Protein AF-A0ABD0L6J5-F1 (afdb_monomer_lite)

Sequence (149 aa):
MTARALWATVRGLDEDVPIVVGAILVYILAFILCLILQRITRLILPRVLYVFVADFFFSLAICAYPYSHGTMRQLFGHAGYFFAAVPLVTLTCLTFEGSPSPLGVFAKYVKGEESLTRLVVRVVIQTVAAFLSFRLVYLIWSMEVWRHS

Foldseek 3Di:
DDPVVVVVVVLCPDDDPPLLNLLVLQLVCLLVVLLVVLVVCVVVDDPVVSQLSLLLSLLLNLLLNVVSLVVLCVVPNPVSSCVSNVVSNVVSVVRTDYDNDLVVLVVCVVVVNDDPVRSVSSVVSSVVSNVCSVVSSVVSVVVVVVSPD

pLDDT: mean 84.92, std 18.21, range [33.81, 98.06]

Secondary structure (DSSP, 8-state):
--HHHHHHHTTT-SS---HHHHHHHHHHHHHHHHHHHHHHHHHHS-HHHHHHHHHHHHHHHHHHHHHHHHHHHHHHHHHHHHHHHHHHHHHHHHH--S-S-HHHHHHHHHTTSS-HHHHHHHHHHHHHHHHHHHHHHHHHHHHHHTT--

InterPro domains:
  IPR023271 Aquaporin-like [SSF81338] (43-145)
  IPR051883 Aquaporin-11/12 water channel [PTHR21191] (24-145)

Organism: NCBI:txid370345

Radius of gyration: 17.68 Å; chains: 1; bounding box: 32×34×54 Å

Structure (mmCIF, N/CA/C/O backbone):
data_AF-A0ABD0L6J5-F1
#
_entry.id   AF-A0ABD0L6J5-F1
#
loop_
_atom_site.group_PDB
_atom_site.id
_atom_site.type_symbol
_atom_site.label_atom_id
_atom_site.label_alt_id
_atom_site.label_comp_id
_atom_site.label_asym_id
_atom_site.label_entity_id
_atom_site.label_seq_id
_atom_site.pdbx_PDB_ins_code
_atom_site.Cartn_x
_atom_site.Cartn_y
_atom_site.Cartn_z
_atom_site.occupancy
_atom_site.B_iso_or_equiv
_atom_site.auth_seq_id
_atom_site.auth_comp_id
_atom_site.auth_asym_id
_atom_site.auth_atom_id
_atom_site.pdbx_PDB_model_num
ATOM 1 N N . MET A 1 1 ? 16.661 21.465 -19.182 1.00 44.22 1 MET A N 1
ATOM 2 C CA . MET A 1 1 ? 15.636 20.614 -19.829 1.00 44.22 1 MET A CA 1
ATOM 3 C C . MET A 1 1 ? 14.321 21.367 -19.845 1.00 44.22 1 MET A C 1
ATOM 5 O O . MET A 1 1 ? 13.885 21.820 -18.797 1.00 44.22 1 MET A O 1
ATOM 9 N N . THR A 1 2 ? 13.731 21.579 -21.018 1.00 40.19 2 THR A N 1
ATOM 10 C CA . THR A 1 2 ? 12.461 22.303 -21.160 1.00 40.19 2 THR A CA 1
ATOM 11 C C . THR A 1 2 ? 11.283 21.362 -20.914 1.00 40.19 2 THR A C 1
ATOM 13 O O . THR A 1 2 ? 11.358 20.175 -21.230 1.00 40.19 2 THR A O 1
ATOM 16 N N . ALA A 1 3 ? 10.168 21.886 -20.395 1.00 43.53 3 ALA A N 1
ATOM 17 C CA . ALA A 1 3 ? 8.932 21.122 -20.192 1.00 43.53 3 ALA A CA 1
ATOM 18 C C . ALA A 1 3 ? 8.471 20.396 -21.471 1.00 43.53 3 ALA A C 1
ATOM 20 O O . ALA A 1 3 ? 7.912 19.310 -21.400 1.00 43.53 3 ALA A O 1
ATOM 21 N N . ARG A 1 4 ? 8.795 20.949 -22.648 1.00 37.44 4 ARG A N 1
ATOM 22 C CA . ARG A 1 4 ? 8.563 20.334 -23.962 1.00 37.44 4 ARG A CA 1
ATOM 23 C C . ARG A 1 4 ? 9.332 19.028 -24.178 1.00 37.44 4 ARG A C 1
ATOM 25 O O . ARG A 1 4 ? 8.767 18.104 -24.746 1.00 37.44 4 ARG A O 1
ATOM 32 N N . ALA A 1 5 ? 10.581 18.945 -23.721 1.00 42.00 5 ALA A N 1
ATOM 33 C CA . ALA A 1 5 ? 11.400 17.740 -23.847 1.00 42.00 5 ALA A CA 1
ATOM 34 C C . ALA A 1 5 ? 10.897 16.638 -22.907 1.00 42.00 5 ALA A C 1
ATOM 36 O O . ALA A 1 5 ? 10.711 15.510 -23.340 1.00 42.00 5 ALA A O 1
ATOM 37 N N . LEU A 1 6 ? 10.553 16.998 -21.663 1.00 47.88 6 LEU A N 1
ATOM 38 C CA . LEU A 1 6 ? 9.909 16.080 -20.718 1.00 47.88 6 LEU A CA 1
ATOM 39 C C . LEU A 1 6 ? 8.571 15.556 -21.277 1.00 47.88 6 LEU A C 1
ATOM 41 O O . LEU A 1 6 ? 8.248 14.383 -21.140 1.00 47.88 6 LEU A O 1
ATOM 45 N N . TRP A 1 7 ? 7.815 16.420 -21.962 1.00 41.62 7 TRP A N 1
ATOM 46 C CA . TRP A 1 7 ? 6.528 16.074 -22.568 1.00 41.62 7 TRP A CA 1
ATOM 47 C C . TRP A 1 7 ? 6.647 15.218 -23.831 1.00 41.62 7 TRP A C 1
ATOM 49 O O . TRP A 1 7 ? 5.763 14.408 -24.087 1.00 41.62 7 TRP A O 1
ATOM 59 N N . ALA A 1 8 ? 7.726 15.365 -24.602 1.00 44.59 8 ALA A N 1
ATOM 60 C CA . ALA A 1 8 ? 8.021 14.513 -25.752 1.00 44.59 8 ALA A CA 1
ATOM 61 C C . ALA A 1 8 ? 8.414 13.093 -25.310 1.00 44.59 8 ALA A C 1
ATOM 63 O O . ALA A 1 8 ? 7.886 12.126 -25.851 1.00 44.59 8 ALA A O 1
ATOM 64 N N . THR A 1 9 ? 9.227 12.962 -24.255 1.00 49.34 9 THR A N 1
ATOM 65 C CA . THR A 1 9 ? 9.579 11.660 -23.660 1.00 49.34 9 THR A CA 1
ATOM 66 C C . THR A 1 9 ? 8.363 10.963 -23.036 1.00 49.34 9 THR A C 1
ATOM 68 O O . THR A 1 9 ? 8.228 9.750 -23.125 1.00 49.34 9 THR A O 1
ATOM 71 N N . VAL A 1 10 ? 7.421 11.726 -22.467 1.00 52.56 10 VAL A N 1
ATOM 72 C CA . VAL A 1 10 ? 6.142 11.216 -21.927 1.00 52.56 10 VAL A CA 1
ATOM 73 C C . VAL A 1 10 ? 5.116 10.875 -23.026 1.00 52.56 10 VAL A C 1
ATOM 75 O O . VAL A 1 10 ? 4.122 10.199 -22.757 1.00 52.56 10 VAL A O 1
ATOM 78 N N . ARG A 1 11 ? 5.314 11.345 -24.266 1.00 41.56 11 ARG A N 1
ATOM 79 C CA . ARG A 1 11 ? 4.405 11.104 -25.401 1.00 41.56 11 ARG A CA 1
ATOM 80 C C . ARG A 1 11 ? 4.794 9.922 -26.289 1.00 41.56 11 ARG A C 1
ATOM 82 O O . ARG A 1 11 ? 4.013 9.631 -27.184 1.00 41.56 11 ARG A O 1
ATOM 89 N N . GLY A 1 12 ? 5.929 9.256 -26.046 1.00 46.12 12 GLY A N 1
ATOM 90 C CA . GLY A 1 12 ? 6.301 8.032 -26.772 1.00 46.12 12 GLY A CA 1
ATOM 91 C C . GLY A 1 12 ? 6.316 8.208 -28.293 1.00 46.12 12 GLY A C 1
ATOM 92 O O . GLY A 1 12 ? 5.823 7.351 -29.014 1.00 46.12 12 GLY A O 1
ATOM 93 N N . LEU A 1 13 ? 6.807 9.356 -28.777 1.00 47.88 13 LEU A N 1
ATOM 94 C CA . LEU A 1 13 ? 6.904 9.640 -30.215 1.00 47.88 13 LEU A CA 1
ATOM 95 C C . LEU A 1 13 ? 8.072 8.920 -30.906 1.00 47.88 13 LEU A C 1
ATOM 97 O O . LEU A 1 13 ? 8.187 9.035 -32.118 1.00 47.88 13 LEU A O 1
ATOM 101 N N . ASP A 1 14 ? 8.863 8.150 -30.159 1.00 39.94 14 ASP A N 1
ATOM 102 C CA . ASP A 1 14 ? 9.796 7.160 -30.688 1.00 39.94 14 ASP A CA 1
ATOM 103 C C . ASP A 1 14 ? 9.581 5.852 -29.910 1.00 39.94 14 ASP A C 1
ATOM 105 O O . ASP A 1 14 ? 9.678 5.861 -28.684 1.00 39.94 14 ASP A O 1
ATOM 109 N N . GLU A 1 15 ? 9.228 4.799 -30.655 1.00 46.19 15 GLU A N 1
ATOM 110 C CA . GLU A 1 15 ? 9.277 3.354 -30.361 1.00 46.19 15 GLU A CA 1
ATOM 111 C C . GLU A 1 15 ? 8.786 2.866 -28.980 1.00 46.19 15 GLU A C 1
ATOM 113 O O . GLU A 1 15 ? 9.351 3.204 -27.947 1.00 46.19 15 GLU A O 1
ATOM 118 N N . ASP A 1 16 ? 7.743 2.017 -28.996 1.00 49.12 16 ASP A N 1
ATOM 119 C CA . ASP A 1 16 ? 7.287 1.111 -27.927 1.00 49.12 16 ASP A CA 1
ATOM 120 C C . ASP A 1 16 ? 7.760 1.470 -26.512 1.00 49.12 16 ASP A C 1
ATOM 122 O O . ASP A 1 16 ? 8.879 1.131 -26.121 1.00 49.12 16 ASP A O 1
ATOM 126 N N . VAL A 1 17 ? 6.893 2.110 -25.711 1.00 54.38 17 VAL A N 1
ATOM 127 C CA . VAL A 1 17 ? 7.178 2.394 -24.292 1.00 54.38 17 VAL A CA 1
ATOM 128 C C . VAL A 1 17 ? 7.786 1.137 -23.661 1.00 54.38 17 VAL A C 1
ATOM 130 O O . VAL A 1 17 ? 7.093 0.116 -23.577 1.00 54.38 17 VAL A O 1
ATOM 133 N N . PRO A 1 18 ? 9.065 1.167 -23.230 1.00 68.12 18 PRO A N 1
ATOM 134 C CA . PRO A 1 18 ? 9.724 -0.042 -22.778 1.00 68.12 18 PRO A CA 1
ATOM 135 C C . PRO A 1 18 ? 8.901 -0.651 -21.649 1.00 68.12 18 PRO A C 1
ATOM 137 O O . PRO A 1 18 ? 8.495 0.060 -20.734 1.00 68.12 18 PRO A O 1
ATOM 140 N N . ILE A 1 19 ? 8.664 -1.962 -21.683 1.00 71.25 19 ILE A N 1
ATOM 141 C CA . ILE A 1 19 ? 7.833 -2.689 -20.702 1.00 71.25 19 ILE A CA 1
ATOM 142 C C . ILE A 1 19 ? 8.211 -2.336 -19.244 1.00 71.25 19 ILE A C 1
ATOM 144 O O . ILE A 1 19 ? 7.374 -2.293 -18.341 1.00 71.25 19 ILE A O 1
ATOM 148 N N . VAL A 1 20 ? 9.488 -2.018 -19.025 1.00 74.19 20 VAL A N 1
ATOM 149 C CA . VAL A 1 20 ? 10.059 -1.520 -17.767 1.00 74.19 20 VAL A CA 1
ATOM 150 C C . VAL A 1 20 ? 9.461 -0.175 -17.338 1.00 74.19 20 VAL A C 1
ATOM 152 O O . VAL A 1 20 ? 9.127 -0.003 -16.169 1.00 74.19 20 VAL A O 1
ATOM 155 N N . VAL A 1 21 ? 9.308 0.770 -18.266 1.00 78.06 21 VAL A N 1
ATOM 156 C CA . VAL A 1 21 ? 8.694 2.084 -18.032 1.00 78.06 21 VAL A CA 1
ATOM 157 C C . VAL A 1 21 ? 7.228 1.921 -17.642 1.00 78.06 21 VAL A C 1
ATOM 159 O O . VAL A 1 21 ? 6.827 2.501 -16.637 1.00 78.06 21 VAL A O 1
ATOM 162 N N . GLY A 1 22 ? 6.464 1.072 -18.337 1.00 77.94 22 GLY A N 1
ATOM 163 C CA . GLY A 1 22 ? 5.074 0.773 -17.959 1.00 77.94 22 GLY A CA 1
ATOM 164 C C . GLY A 1 22 ? 4.971 0.152 -16.560 1.00 77.94 22 GLY A C 1
ATOM 165 O O . GLY A 1 22 ? 4.182 0.582 -15.718 1.00 77.94 22 GLY A O 1
ATOM 166 N N . ALA A 1 23 ? 5.856 -0.796 -16.236 1.00 83.06 23 ALA A N 1
ATOM 167 C CA . ALA A 1 23 ? 5.916 -1.384 -14.898 1.00 83.06 23 ALA A CA 1
ATOM 168 C C . ALA A 1 23 ? 6.232 -0.338 -13.806 1.00 83.06 23 ALA A C 1
ATOM 170 O O . ALA A 1 23 ? 5.606 -0.359 -12.742 1.00 83.06 23 ALA A O 1
ATOM 171 N N . ILE A 1 24 ? 7.153 0.597 -14.079 1.00 85.69 24 ILE A N 1
ATOM 172 C CA . ILE A 1 24 ? 7.484 1.725 -13.192 1.00 85.69 24 ILE A CA 1
ATOM 173 C C . ILE A 1 24 ? 6.297 2.681 -13.036 1.00 85.69 24 ILE A C 1
ATOM 175 O O . ILE A 1 24 ? 6.003 3.107 -11.918 1.00 85.69 24 ILE A O 1
ATOM 179 N N . LEU A 1 25 ? 5.590 2.997 -14.122 1.00 85.62 25 LEU A N 1
ATOM 180 C CA . LEU A 1 25 ? 4.413 3.862 -14.089 1.00 85.62 25 LEU A CA 1
ATOM 181 C C . LEU A 1 25 ? 3.302 3.261 -13.229 1.00 85.62 25 LEU A C 1
ATOM 183 O O . LEU A 1 25 ? 2.743 3.974 -12.399 1.00 85.62 25 LEU A O 1
ATOM 187 N N . VAL A 1 26 ? 3.048 1.954 -13.329 1.00 88.12 26 VAL A N 1
ATOM 188 C CA . VAL A 1 26 ? 2.098 1.262 -12.443 1.00 88.12 26 VAL A CA 1
ATOM 189 C C . VAL A 1 26 ? 2.489 1.410 -10.975 1.00 88.12 26 VAL A C 1
ATOM 191 O O . VAL A 1 26 ? 1.629 1.742 -10.160 1.00 88.12 26 VAL A O 1
ATOM 194 N N . TYR A 1 27 ? 3.767 1.226 -10.621 1.00 91.69 27 TYR A N 1
ATOM 195 C CA . TYR A 1 27 ? 4.219 1.419 -9.239 1.00 91.69 27 TYR A CA 1
ATOM 196 C C . TYR A 1 27 ? 3.961 2.841 -8.744 1.00 91.69 27 TYR A C 1
ATOM 198 O O . TYR A 1 27 ? 3.357 3.029 -7.687 1.00 91.69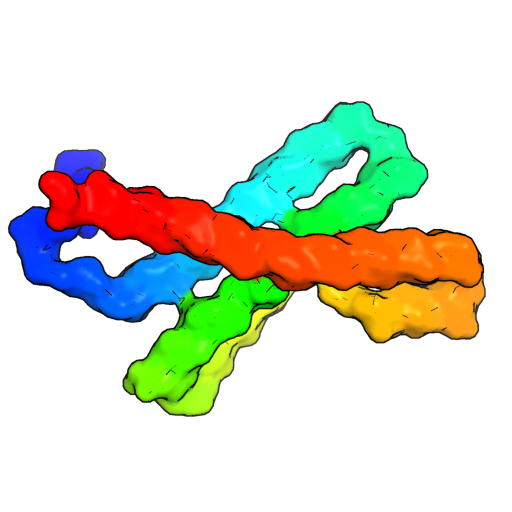 27 TYR A O 1
ATOM 206 N N . ILE A 1 28 ? 4.411 3.837 -9.511 1.00 91.62 28 ILE A N 1
ATOM 207 C CA . ILE A 1 28 ? 4.334 5.249 -9.134 1.00 91.62 28 ILE A CA 1
ATOM 208 C C . ILE A 1 28 ? 2.874 5.693 -9.040 1.00 91.62 28 ILE A C 1
ATOM 210 O O . ILE A 1 28 ? 2.488 6.320 -8.055 1.00 91.62 28 ILE A O 1
ATOM 214 N N . LEU A 1 29 ? 2.045 5.351 -10.027 1.00 92.75 29 LEU A N 1
ATOM 215 C CA . LEU A 1 29 ? 0.641 5.746 -10.054 1.00 92.75 29 LEU A CA 1
ATOM 216 C C . LEU A 1 29 ? -0.155 5.054 -8.950 1.00 92.75 29 LEU A C 1
ATOM 218 O O . LEU A 1 29 ? -0.894 5.734 -8.243 1.00 92.75 29 LEU A O 1
ATOM 222 N N . ALA A 1 30 ? 0.026 3.747 -8.736 1.00 95.25 30 ALA A N 1
ATOM 223 C CA . ALA A 1 30 ? -0.643 3.050 -7.640 1.00 95.25 30 ALA A CA 1
ATOM 224 C C . ALA A 1 30 ? -0.257 3.653 -6.280 1.00 95.25 30 ALA A C 1
ATOM 226 O O . ALA A 1 30 ? -1.139 3.929 -5.463 1.00 95.25 30 ALA A O 1
ATOM 227 N N . PHE A 1 31 ? 1.035 3.926 -6.066 1.00 96.56 31 PHE A N 1
ATOM 228 C CA . PHE A 1 31 ? 1.534 4.563 -4.849 1.00 96.56 31 PHE A CA 1
ATOM 229 C C . PHE A 1 31 ? 0.927 5.958 -4.648 1.00 96.56 31 PHE A C 1
ATOM 231 O O . PHE A 1 31 ? 0.320 6.222 -3.611 1.00 96.56 31 PHE A O 1
ATOM 238 N N . ILE A 1 32 ? 1.050 6.848 -5.638 1.00 96.25 32 ILE A N 1
ATOM 239 C CA . ILE A 1 32 ? 0.600 8.242 -5.534 1.00 96.25 32 ILE A CA 1
ATOM 240 C C . ILE A 1 32 ? -0.919 8.313 -5.370 1.00 96.25 32 ILE A C 1
ATOM 242 O O . ILE A 1 32 ? -1.395 9.024 -4.487 1.00 96.25 32 ILE A O 1
ATOM 246 N N . LEU A 1 33 ? -1.685 7.571 -6.175 1.00 96.06 33 LEU A N 1
ATOM 247 C CA . LEU A 1 33 ? -3.147 7.577 -6.101 1.00 96.06 33 LEU A CA 1
ATOM 248 C C . LEU A 1 33 ? -3.627 7.091 -4.733 1.00 96.06 33 LEU A C 1
ATOM 250 O O . LEU A 1 33 ? -4.421 7.774 -4.086 1.00 96.06 33 LEU A O 1
ATOM 254 N N . CYS A 1 34 ? -3.115 5.954 -4.256 1.00 97.50 34 CYS A N 1
ATOM 255 C CA . CYS A 1 34 ? -3.510 5.428 -2.953 1.00 97.50 34 CYS A CA 1
ATOM 256 C C . CYS A 1 34 ? -3.081 6.359 -1.813 1.00 97.50 34 CYS A C 1
ATOM 258 O O . CYS A 1 34 ? -3.849 6.555 -0.872 1.00 97.50 34 CYS A O 1
ATOM 260 N N . LEU A 1 35 ? -1.897 6.976 -1.903 1.00 97.56 35 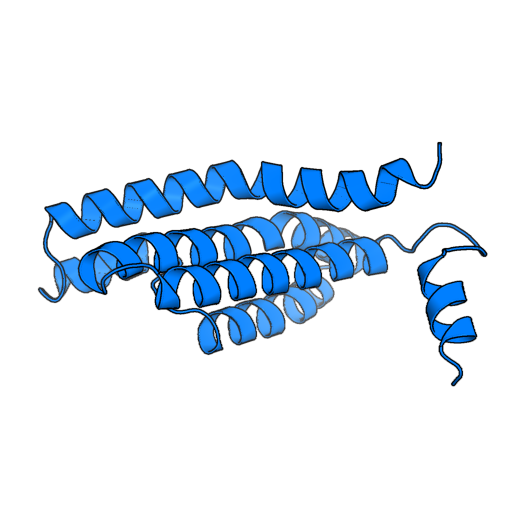LEU A N 1
ATOM 261 C CA . LEU A 1 35 ? -1.412 7.905 -0.886 1.00 97.56 35 LEU A CA 1
ATOM 262 C C . LEU A 1 35 ? -2.290 9.156 -0.833 1.00 97.56 35 LEU A C 1
ATOM 264 O O . LEU A 1 35 ? -2.750 9.530 0.242 1.00 97.56 35 LEU A O 1
ATOM 268 N N . ILE A 1 36 ? -2.567 9.783 -1.978 1.00 97.62 36 IL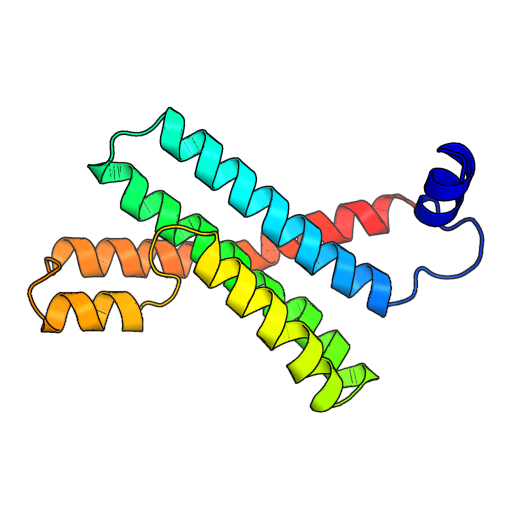E A N 1
ATOM 269 C CA . ILE A 1 36 ? -3.423 10.973 -2.057 1.00 97.62 36 ILE A CA 1
ATOM 270 C C . ILE A 1 36 ? -4.813 10.662 -1.501 1.00 97.62 36 ILE A C 1
ATOM 272 O O . ILE A 1 36 ? -5.304 11.398 -0.646 1.00 97.62 36 ILE A O 1
ATOM 276 N N . LEU A 1 37 ? -5.430 9.554 -1.917 1.00 97.31 37 LEU A N 1
ATOM 277 C CA . LEU A 1 37 ? -6.756 9.166 -1.435 1.00 97.31 37 LEU A CA 1
ATOM 278 C C . LEU A 1 37 ? -6.756 8.860 0.070 1.00 97.31 37 LEU A C 1
ATOM 280 O O . LEU A 1 37 ? -7.671 9.282 0.782 1.00 97.31 37 LEU A O 1
ATOM 284 N N . GLN A 1 38 ? -5.711 8.213 0.593 1.00 97.38 38 GLN A N 1
ATOM 285 C CA . GLN A 1 38 ? -5.556 8.010 2.035 1.00 97.38 38 GLN A CA 1
ATOM 286 C C . GLN A 1 38 ? -5.431 9.353 2.779 1.00 97.38 38 GLN A C 1
ATOM 288 O O . GLN A 1 38 ? -6.079 9.561 3.804 1.00 97.38 38 GLN A O 1
ATOM 293 N N . ARG A 1 39 ? -4.644 10.308 2.264 1.00 96.94 39 ARG A N 1
ATOM 294 C CA . ARG A 1 39 ? -4.487 11.632 2.891 1.00 96.94 39 ARG A CA 1
ATOM 295 C C . ARG A 1 39 ? -5.773 12.451 2.851 1.00 96.94 39 ARG A C 1
ATOM 297 O O . ARG A 1 39 ? -6.126 13.041 3.866 1.00 96.94 39 ARG A O 1
ATOM 304 N N . ILE A 1 40 ? -6.501 12.438 1.736 1.00 97.44 40 ILE A N 1
ATOM 305 C CA . ILE A 1 40 ? -7.804 13.106 1.622 1.00 97.44 40 ILE A CA 1
ATOM 306 C C . ILE A 1 40 ? -8.798 12.498 2.616 1.00 97.44 40 ILE A C 1
ATOM 308 O O . ILE A 1 40 ? -9.437 13.220 3.376 1.00 97.44 40 ILE A O 1
ATOM 312 N N . THR A 1 41 ? -8.897 11.169 2.675 1.00 96.81 41 THR A N 1
ATOM 313 C CA . THR A 1 41 ? -9.837 10.503 3.591 1.00 96.81 41 THR A CA 1
ATOM 314 C C . THR A 1 41 ? -9.500 10.732 5.061 1.00 96.81 41 THR A C 1
ATOM 316 O O . THR A 1 41 ? -10.420 10.840 5.869 1.00 96.81 41 THR A O 1
ATOM 319 N N . ARG A 1 42 ? -8.221 10.911 5.416 1.00 96.31 42 ARG A N 1
ATOM 320 C CA . ARG A 1 42 ? -7.808 11.327 6.767 1.00 96.31 42 ARG A CA 1
ATOM 321 C C . ARG A 1 42 ? -8.385 12.681 7.184 1.00 96.31 42 ARG A C 1
ATOM 323 O O . ARG A 1 42 ? -8.669 12.869 8.362 1.00 96.31 42 ARG A O 1
ATOM 330 N N . LEU A 1 43 ? -8.521 13.620 6.247 1.00 96.31 43 LEU A N 1
ATOM 331 C CA . LEU A 1 43 ? -9.054 14.959 6.527 1.00 96.31 43 LEU A CA 1
ATOM 332 C C . LEU A 1 43 ? -10.574 14.949 6.724 1.00 96.31 43 LEU A C 1
ATOM 334 O O . LEU A 1 43 ? -11.107 15.818 7.406 1.00 96.31 43 LEU A O 1
ATOM 338 N N . ILE A 1 44 ? -11.261 13.979 6.119 1.00 96.56 44 ILE A N 1
ATOM 339 C CA . ILE A 1 44 ? -12.726 13.925 6.070 1.00 96.56 44 ILE A CA 1
ATOM 340 C C . ILE A 1 44 ? -13.289 13.002 7.159 1.00 96.56 44 ILE A C 1
ATOM 342 O O . ILE A 1 44 ? -14.341 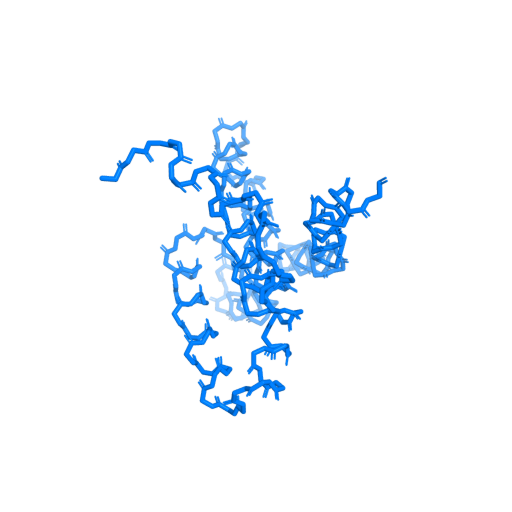13.287 7.728 1.00 96.56 44 ILE A O 1
ATOM 346 N N . LEU A 1 45 ? -12.623 11.880 7.447 1.00 95.81 45 LEU A N 1
ATOM 347 C CA . LEU A 1 45 ? -13.173 10.827 8.301 1.00 95.81 45 LEU A CA 1
ATOM 348 C C . LEU A 1 45 ? -12.730 10.933 9.766 1.00 95.81 45 LEU A C 1
ATOM 350 O O . LEU A 1 45 ? -11.571 11.236 10.056 1.00 95.81 45 LEU A O 1
ATOM 354 N N . PRO A 1 46 ? -13.607 10.559 10.717 1.00 95.44 46 PRO A N 1
ATOM 355 C CA . PRO A 1 46 ? -13.215 10.416 12.110 1.00 95.44 46 PRO A CA 1
ATOM 356 C C . PRO A 1 46 ? -12.210 9.269 12.277 1.00 95.44 46 PRO A C 1
ATOM 358 O O . PRO A 1 46 ? -12.283 8.240 11.598 1.00 95.44 46 PRO A O 1
ATOM 361 N N . ARG A 1 47 ? -11.308 9.404 13.258 1.00 91.50 47 ARG A N 1
ATOM 362 C CA . ARG A 1 47 ? -10.189 8.470 13.497 1.00 91.50 47 ARG A CA 1
ATOM 363 C C . ARG A 1 47 ? -10.618 7.004 13.636 1.00 91.50 47 ARG A C 1
ATOM 365 O O . ARG A 1 47 ? -9.877 6.114 13.229 1.00 91.50 47 ARG A O 1
ATOM 372 N N . VAL A 1 48 ? -11.808 6.755 14.186 1.00 91.19 48 VAL A N 1
ATOM 373 C CA . VAL A 1 48 ? -12.372 5.405 14.361 1.00 91.19 48 VAL A CA 1
ATOM 374 C C . VAL A 1 48 ? -12.590 4.711 13.015 1.00 91.19 48 VAL A C 1
ATOM 376 O O . VAL A 1 48 ? -12.223 3.548 12.869 1.00 91.19 48 VAL A O 1
ATOM 379 N N . LEU A 1 49 ? -13.135 5.432 12.030 1.00 94.19 49 LEU A N 1
ATOM 380 C CA . LEU A 1 49 ? -13.404 4.906 10.691 1.00 94.19 49 LEU A CA 1
ATOM 381 C C . LEU A 1 49 ? -12.160 4.941 9.803 1.00 94.19 49 LEU A C 1
ATOM 383 O O . LEU A 1 49 ? -11.936 4.034 9.003 1.00 94.19 49 LEU A O 1
ATOM 387 N N . TYR A 1 50 ? -11.321 5.963 9.979 1.00 96.25 50 TYR A N 1
ATOM 388 C CA . TYR A 1 50 ? -10.118 6.147 9.177 1.00 96.25 50 TYR A CA 1
ATOM 389 C C . TYR A 1 50 ? -9.159 4.952 9.245 1.00 96.25 50 TYR A C 1
ATOM 391 O O . TYR A 1 50 ? -8.564 4.617 8.231 1.00 96.25 50 TYR A O 1
ATOM 399 N N . VAL A 1 51 ? -9.043 4.253 10.382 1.00 94.50 51 VAL A N 1
ATOM 400 C CA . VAL A 1 51 ? -8.161 3.069 10.499 1.00 94.50 51 VAL A CA 1
ATOM 401 C C . VAL A 1 51 ? -8.469 2.006 9.443 1.00 94.50 51 VAL A C 1
ATOM 403 O O . VAL A 1 51 ? -7.554 1.396 8.898 1.00 94.50 51 VAL A O 1
ATOM 406 N N . PHE A 1 52 ? -9.742 1.810 9.121 1.00 96.12 52 PHE A N 1
ATOM 407 C CA . PHE A 1 52 ? -10.161 0.843 8.115 1.00 96.12 52 PHE A CA 1
ATOM 408 C C . PHE A 1 52 ? -9.817 1.301 6.696 1.00 96.12 52 PHE A C 1
ATOM 410 O O . PHE A 1 52 ? -9.324 0.524 5.885 1.00 96.12 52 PHE A O 1
ATOM 417 N N . VAL A 1 53 ? -10.032 2.584 6.405 1.00 96.25 53 VAL A N 1
ATOM 418 C CA . VAL A 1 53 ? -9.707 3.180 5.102 1.00 96.25 53 VAL A CA 1
ATOM 419 C C . VAL A 1 53 ? -8.194 3.254 4.887 1.00 96.25 53 VAL A C 1
ATOM 421 O O . VAL A 1 53 ? -7.704 3.042 3.779 1.00 96.25 53 VAL A O 1
ATOM 424 N N . ALA A 1 54 ? -7.439 3.490 5.957 1.00 96.75 54 ALA A N 1
ATOM 425 C CA . ALA A 1 54 ? -5.989 3.461 5.940 1.00 96.75 54 ALA A CA 1
ATOM 426 C C . ALA A 1 54 ? -5.480 2.063 5.545 1.00 96.75 54 ALA A C 1
ATOM 428 O O . ALA A 1 54 ? -4.726 1.944 4.579 1.00 96.75 54 ALA A O 1
ATOM 429 N N . ASP A 1 55 ? -5.986 1.011 6.200 1.00 97.00 55 ASP A N 1
ATOM 430 C CA . ASP A 1 55 ? -5.698 -0.384 5.847 1.00 97.00 55 ASP A CA 1
ATOM 431 C C . ASP A 1 55 ? -6.098 -0.728 4.409 1.00 97.00 55 ASP A C 1
ATOM 433 O O . ASP A 1 55 ? -5.356 -1.436 3.725 1.00 97.00 55 ASP A O 1
ATOM 437 N N . PHE A 1 56 ? -7.241 -0.216 3.941 1.00 97.81 56 PHE A N 1
ATOM 438 C CA . PHE A 1 56 ? -7.708 -0.412 2.571 1.00 97.81 56 PHE A CA 1
ATOM 439 C C . PHE A 1 56 ? -6.691 0.113 1.554 1.00 97.81 56 PHE A C 1
ATOM 441 O O . PHE A 1 56 ? -6.210 -0.655 0.728 1.00 97.81 56 PHE A O 1
ATOM 448 N N . PHE A 1 57 ? -6.319 1.397 1.622 1.00 98.06 57 PHE A N 1
ATOM 449 C CA . PHE A 1 57 ? -5.406 1.995 0.638 1.00 98.06 57 PHE A CA 1
ATOM 450 C C . PHE A 1 57 ? -3.986 1.448 0.731 1.00 98.06 57 PHE A C 1
ATOM 452 O O . PHE A 1 57 ? -3.329 1.281 -0.295 1.00 98.06 57 PHE A O 1
ATOM 459 N N . PHE A 1 58 ? -3.520 1.133 1.939 1.00 97.62 58 PHE A N 1
ATOM 460 C CA . PHE A 1 58 ? -2.209 0.523 2.117 1.00 97.62 58 PHE A CA 1
ATOM 461 C C . PHE A 1 58 ? -2.169 -0.881 1.490 1.00 97.62 58 PHE A C 1
ATOM 463 O O . PHE A 1 58 ? -1.261 -1.200 0.720 1.00 97.62 58 PHE A O 1
ATOM 470 N N . SER A 1 59 ? -3.197 -1.697 1.734 1.00 97.56 59 SER A N 1
ATOM 471 C CA . SER A 1 59 ? -3.301 -3.031 1.128 1.00 97.56 59 SER A CA 1
ATOM 472 C C . SER A 1 59 ? -3.497 -2.953 -0.383 1.00 97.56 59 SER A C 1
ATOM 474 O O . SER A 1 59 ? -2.852 -3.694 -1.115 1.00 97.56 59 SER A O 1
ATOM 476 N N . LEU A 1 60 ? -4.323 -2.020 -0.868 1.00 97.69 60 LEU A N 1
ATOM 477 C CA . LEU A 1 60 ? -4.570 -1.810 -2.295 1.00 97.69 60 LEU A CA 1
ATOM 478 C C . LEU A 1 60 ? -3.267 -1.510 -3.048 1.00 97.69 60 LEU A C 1
ATOM 480 O O . LEU A 1 60 ? -3.009 -2.125 -4.081 1.00 97.69 60 LEU A O 1
ATOM 484 N N . ALA A 1 61 ? -2.432 -0.615 -2.505 1.00 96.94 61 ALA A N 1
ATOM 485 C CA . ALA A 1 61 ? -1.135 -0.273 -3.079 1.00 96.94 61 ALA A CA 1
ATOM 486 C C . ALA A 1 61 ? -0.181 -1.477 -3.084 1.00 96.94 61 ALA A C 1
ATOM 488 O O . ALA A 1 61 ? 0.326 -1.858 -4.138 1.00 96.94 61 ALA A O 1
ATOM 489 N N . ILE A 1 62 ? 0.012 -2.136 -1.933 1.00 95.69 62 ILE A N 1
ATOM 490 C CA . ILE A 1 62 ? 0.914 -3.295 -1.840 1.00 95.69 62 ILE A CA 1
ATOM 491 C C . ILE A 1 62 ? 0.461 -4.441 -2.746 1.00 95.69 62 ILE A C 1
ATOM 493 O O . ILE A 1 62 ? 1.296 -5.057 -3.404 1.00 95.69 62 ILE A O 1
ATOM 497 N N . CYS A 1 63 ? -0.840 -4.713 -2.828 1.00 96.31 63 CYS A N 1
ATOM 498 C CA . CYS A 1 63 ? -1.385 -5.763 -3.683 1.00 96.31 63 CYS A CA 1
ATOM 499 C C . CYS A 1 63 ? -1.407 -5.387 -5.171 1.00 96.31 63 CYS A C 1
ATOM 501 O O . CYS A 1 63 ? -1.665 -6.264 -5.994 1.00 96.31 63 CYS A O 1
ATOM 503 N N . ALA A 1 64 ? -1.150 -4.129 -5.542 1.00 95.38 64 ALA A N 1
ATOM 504 C CA . ALA A 1 64 ? -1.000 -3.713 -6.936 1.00 95.38 64 ALA A CA 1
ATOM 505 C C . ALA A 1 64 ? 0.429 -3.950 -7.462 1.00 95.38 64 ALA A C 1
ATOM 507 O O . ALA A 1 64 ? 0.625 -4.220 -8.644 1.00 95.38 64 ALA A O 1
ATOM 508 N N . TYR A 1 65 ? 1.447 -3.906 -6.601 1.00 94.38 65 TYR A N 1
ATOM 509 C CA . TYR A 1 65 ? 2.838 -4.053 -7.041 1.00 94.38 65 TYR A CA 1
ATOM 510 C C . TYR A 1 65 ? 3.188 -5.417 -7.663 1.00 94.38 65 TYR A C 1
ATOM 512 O O . TYR A 1 65 ? 3.940 -5.427 -8.638 1.00 94.38 65 TYR A O 1
ATOM 520 N N . PRO A 1 66 ? 2.659 -6.571 -7.195 1.00 92.75 66 PRO A N 1
ATOM 521 C CA . PRO A 1 66 ? 2.965 -7.875 -7.779 1.00 92.75 66 PRO A CA 1
ATOM 522 C C . PRO A 1 66 ? 2.746 -7.970 -9.292 1.00 92.75 66 PRO A C 1
ATOM 524 O O . PRO A 1 66 ? 3.513 -8.668 -9.955 1.00 92.75 66 PRO A O 1
ATOM 527 N N . TYR A 1 67 ? 1.766 -7.244 -9.842 1.00 89.00 67 TYR A N 1
ATOM 528 C CA . TYR A 1 67 ? 1.495 -7.231 -11.283 1.00 89.00 67 TYR A CA 1
ATOM 529 C C . TYR A 1 67 ? 2.680 -6.689 -12.091 1.00 89.00 67 TYR A C 1
ATOM 531 O O . TYR A 1 67 ? 3.000 -7.229 -13.144 1.00 89.00 67 TYR A O 1
ATOM 539 N N . SER A 1 68 ? 3.396 -5.697 -11.560 1.00 86.88 68 SER A N 1
ATOM 540 C CA . SER A 1 68 ? 4.622 -5.172 -12.166 1.00 86.88 68 SER A CA 1
ATOM 541 C C . SER A 1 68 ? 5.880 -5.908 -11.686 1.00 86.88 68 SER A C 1
ATOM 543 O O . SER A 1 68 ? 6.857 -6.009 -12.433 1.00 86.88 68 SER A O 1
ATOM 545 N N . HIS A 1 69 ? 5.885 -6.473 -10.469 1.00 89.00 69 HIS A N 1
ATOM 546 C CA . HIS A 1 69 ? 7.021 -7.265 -9.981 1.00 89.00 69 HIS A CA 1
ATOM 547 C C . HIS A 1 69 ? 7.216 -8.530 -10.817 1.00 89.00 69 HIS A C 1
ATOM 549 O O . HIS A 1 69 ? 8.354 -8.942 -11.040 1.00 89.00 69 HIS A O 1
ATOM 555 N N . GLY A 1 70 ? 6.119 -9.139 -11.284 1.00 85.06 70 GLY A N 1
ATOM 556 C CA . GLY A 1 70 ? 6.152 -10.260 -12.222 1.00 85.06 70 GLY A CA 1
ATOM 557 C C . GLY A 1 70 ? 6.922 -9.900 -13.491 1.00 85.06 70 GLY A C 1
ATOM 558 O O . GLY A 1 70 ? 7.855 -10.610 -13.859 1.00 85.06 70 GLY A O 1
ATOM 559 N N . THR A 1 71 ? 6.613 -8.745 -14.077 1.00 82.75 71 THR A N 1
ATOM 560 C CA . THR A 1 71 ? 7.301 -8.199 -15.253 1.00 82.75 71 THR A CA 1
ATOM 561 C C . THR A 1 71 ? 8.788 -7.954 -14.995 1.00 82.75 71 THR A C 1
ATOM 563 O O . THR A 1 71 ? 9.636 -8.422 -15.752 1.00 82.75 71 THR A O 1
ATOM 566 N N . MET A 1 72 ? 9.134 -7.291 -13.886 1.00 82.25 72 MET A N 1
ATOM 567 C CA . MET A 1 72 ? 10.540 -7.046 -13.531 1.00 82.25 72 MET A CA 1
ATOM 568 C C . MET A 1 72 ? 11.313 -8.346 -13.307 1.00 82.25 72 MET A C 1
ATOM 570 O O . MET A 1 72 ? 12.466 -8.462 -13.719 1.00 82.25 72 MET A O 1
ATOM 574 N N . ARG A 1 73 ? 10.675 -9.346 -12.689 1.00 84.88 73 ARG A N 1
ATOM 575 C CA . ARG A 1 73 ? 11.274 -10.666 -12.487 1.00 84.88 73 ARG A CA 1
ATOM 576 C C . ARG A 1 73 ? 11.496 -11.403 -13.803 1.00 84.88 73 ARG A C 1
ATOM 578 O O . ARG A 1 73 ? 12.510 -12.077 -13.939 1.00 84.88 73 ARG A O 1
ATOM 585 N N . GLN A 1 74 ? 10.563 -11.309 -14.747 1.00 81.69 74 GLN A N 1
ATOM 586 C CA . GLN A 1 74 ? 10.696 -11.957 -16.052 1.00 81.69 74 GLN A CA 1
ATOM 587 C C . GLN A 1 74 ? 11.840 -11.355 -16.876 1.00 81.69 74 GLN A C 1
ATOM 589 O O . GLN A 1 74 ? 12.583 -12.104 -17.499 1.00 81.69 74 GLN A O 1
ATOM 594 N N . LEU A 1 75 ? 12.017 -10.030 -16.838 1.00 81.50 75 LEU A N 1
ATOM 595 C CA . LEU A 1 75 ? 13.034 -9.337 -17.638 1.00 81.50 75 LEU A CA 1
ATOM 596 C C . LEU A 1 75 ? 14.432 -9.346 -17.003 1.00 81.50 75 LEU A C 1
ATOM 598 O O . LEU A 1 75 ? 15.431 -9.438 -17.710 1.00 81.50 75 LEU A O 1
ATOM 602 N N . PHE A 1 76 ? 14.517 -9.254 -15.674 1.00 84.00 76 PHE A N 1
ATOM 603 C CA . PHE A 1 76 ? 15.779 -9.029 -14.952 1.00 84.00 76 PHE A CA 1
ATOM 604 C C . PHE A 1 76 ? 16.042 -10.062 -13.844 1.00 84.00 76 PHE A C 1
ATOM 606 O O . PHE A 1 76 ? 16.913 -9.876 -12.987 1.00 84.00 76 PHE A O 1
ATOM 613 N N . GLY A 1 77 ? 15.267 -11.147 -13.816 1.00 88.00 77 GLY A N 1
ATOM 614 C CA . GLY A 1 77 ? 15.402 -12.219 -12.839 1.00 88.00 77 GLY A CA 1
ATOM 615 C C . GLY A 1 77 ? 15.139 -11.777 -11.396 1.00 88.00 77 GLY A C 1
ATOM 616 O O . GLY A 1 77 ? 14.429 -10.812 -11.101 1.00 88.00 77 GLY A O 1
ATOM 617 N N . HIS A 1 78 ? 15.731 -12.509 -10.456 1.00 91.44 78 HIS A N 1
ATOM 618 C CA . HIS A 1 78 ? 15.569 -12.246 -9.024 1.00 91.44 78 HIS A CA 1
ATOM 619 C C . HIS A 1 78 ? 16.140 -10.893 -8.585 1.00 91.44 78 HIS A C 1
ATOM 621 O O . HIS A 1 78 ? 15.591 -10.274 -7.674 1.00 91.44 78 HIS A O 1
ATOM 627 N N . ALA A 1 79 ? 17.198 -10.415 -9.246 1.00 89.94 79 ALA A N 1
ATOM 628 C CA . ALA A 1 79 ? 17.799 -9.122 -8.945 1.00 89.94 79 ALA A CA 1
ATOM 629 C C . ALA A 1 79 ? 16.827 -7.973 -9.254 1.00 89.94 79 ALA A C 1
ATOM 631 O O . ALA A 1 79 ? 16.580 -7.140 -8.386 1.00 89.94 79 ALA A O 1
ATOM 632 N N . GLY A 1 80 ? 16.205 -7.961 -10.439 1.00 84.94 80 GLY A N 1
ATOM 633 C CA . GLY A 1 80 ? 15.222 -6.927 -10.778 1.00 84.94 80 GLY A CA 1
ATOM 634 C C . GLY A 1 80 ? 13.987 -6.950 -9.884 1.00 84.94 80 GLY A C 1
ATOM 635 O O . GLY A 1 80 ? 13.513 -5.894 -9.473 1.00 84.94 80 GLY A O 1
ATOM 636 N N . TYR A 1 81 ? 13.510 -8.140 -9.504 1.00 87.19 81 TYR A N 1
ATOM 637 C CA . TYR A 1 81 ? 12.461 -8.259 -8.490 1.00 87.19 81 TYR A CA 1
ATOM 638 C C . TYR A 1 81 ? 12.879 -7.599 -7.171 1.00 87.19 81 TYR A C 1
ATOM 640 O O . TYR A 1 81 ? 12.125 -6.805 -6.619 1.00 87.19 81 TYR A O 1
ATOM 648 N N . PHE A 1 82 ? 14.081 -7.902 -6.673 1.00 92.31 82 PHE A N 1
ATOM 649 C CA . PHE A 1 82 ? 14.577 -7.367 -5.407 1.00 92.31 82 PHE A CA 1
ATOM 650 C C . PHE A 1 82 ? 14.706 -5.838 -5.441 1.00 92.31 82 PHE A C 1
ATOM 652 O O . PHE A 1 82 ? 14.176 -5.159 -4.561 1.00 92.31 82 PHE A O 1
ATOM 659 N N . PHE A 1 83 ? 15.349 -5.294 -6.478 1.00 89.19 83 PHE A N 1
ATOM 660 C CA . PHE A 1 83 ? 15.559 -3.852 -6.622 1.00 89.19 83 PHE A CA 1
ATOM 661 C C . PHE A 1 83 ? 14.274 -3.071 -6.917 1.00 89.19 83 PHE A C 1
ATOM 663 O O . PHE A 1 83 ? 14.206 -1.894 -6.576 1.00 89.19 83 PHE A O 1
ATOM 670 N N . ALA A 1 84 ? 13.244 -3.697 -7.492 1.00 88.19 84 ALA A N 1
ATOM 671 C CA . ALA A 1 84 ? 11.931 -3.072 -7.635 1.00 88.19 84 ALA A CA 1
ATOM 672 C C . ALA A 1 84 ? 11.114 -3.156 -6.333 1.00 88.19 84 ALA A C 1
ATOM 674 O O . ALA A 1 84 ? 10.593 -2.150 -5.852 1.00 88.19 84 ALA A O 1
ATOM 675 N N . ALA A 1 85 ? 11.026 -4.347 -5.739 1.00 90.31 85 ALA A N 1
ATOM 676 C CA . ALA A 1 85 ? 10.121 -4.613 -4.630 1.00 90.31 85 ALA A CA 1
ATOM 677 C C . ALA A 1 85 ? 10.581 -3.995 -3.314 1.00 90.31 85 ALA A C 1
ATOM 679 O O . ALA A 1 85 ? 9.775 -3.382 -2.615 1.00 90.31 85 ALA A O 1
ATOM 680 N N . VAL A 1 86 ? 11.859 -4.137 -2.957 1.00 92.81 86 VAL A N 1
ATOM 681 C CA . VAL A 1 86 ? 12.335 -3.723 -1.630 1.00 92.81 86 VAL A CA 1
ATOM 682 C C . VAL A 1 86 ? 12.210 -2.213 -1.425 1.00 92.81 86 VAL A C 1
ATOM 684 O O . VAL A 1 86 ? 11.592 -1.827 -0.428 1.00 92.81 86 VAL A O 1
ATOM 687 N N . PRO A 1 87 ? 12.704 -1.337 -2.323 1.00 93.69 87 PRO A N 1
ATOM 688 C CA . PRO A 1 87 ? 12.587 0.105 -2.122 1.00 93.69 87 PRO A CA 1
ATOM 689 C C . PRO A 1 87 ? 11.130 0.563 -2.090 1.00 93.69 87 PRO A C 1
ATOM 691 O O . PRO A 1 87 ? 10.754 1.348 -1.223 1.00 93.69 87 PRO A O 1
ATOM 694 N N . LEU A 1 88 ? 10.294 0.033 -2.987 1.00 93.00 88 LEU A N 1
ATOM 695 C CA . LEU A 1 88 ? 8.900 0.441 -3.108 1.00 93.00 88 LEU A CA 1
ATOM 696 C C . LEU A 1 88 ? 8.057 0.004 -1.907 1.00 93.00 88 LEU A C 1
ATOM 698 O O . LEU A 1 88 ? 7.314 0.810 -1.344 1.00 93.00 88 LEU A O 1
ATOM 702 N N . VAL A 1 89 ? 8.188 -1.252 -1.473 1.00 93.75 89 VAL A N 1
ATOM 703 C CA . VAL A 1 89 ? 7.489 -1.754 -0.283 1.00 93.75 89 VAL A CA 1
ATOM 704 C C . VAL A 1 89 ? 7.985 -1.023 0.962 1.00 93.75 89 VAL A C 1
ATOM 706 O O . VAL A 1 89 ? 7.164 -0.600 1.772 1.00 93.75 89 VAL A O 1
ATOM 709 N N . THR A 1 90 ? 9.295 -0.785 1.087 1.00 95.12 90 THR A N 1
ATOM 710 C CA . THR A 1 90 ? 9.866 -0.008 2.202 1.00 95.12 90 THR A CA 1
ATOM 711 C C . THR A 1 90 ? 9.297 1.406 2.232 1.00 95.12 90 THR A C 1
ATOM 713 O O . THR A 1 90 ? 8.793 1.842 3.265 1.00 95.12 90 THR A O 1
ATOM 716 N N . LEU A 1 91 ? 9.303 2.106 1.095 1.00 96.06 91 LEU A N 1
ATOM 717 C CA . LEU A 1 91 ? 8.735 3.446 0.980 1.00 96.06 91 LEU A CA 1
ATOM 718 C C . LEU A 1 91 ? 7.249 3.450 1.350 1.00 96.06 91 LEU A C 1
ATOM 720 O O . LEU A 1 91 ? 6.803 4.325 2.089 1.00 96.06 91 LEU A O 1
ATOM 724 N N . THR A 1 92 ? 6.489 2.454 0.895 1.00 96.19 92 THR A N 1
ATOM 725 C CA . THR A 1 92 ? 5.063 2.312 1.224 1.00 96.19 92 THR A CA 1
ATOM 726 C C . THR A 1 92 ? 4.867 2.118 2.728 1.00 96.19 92 THR A C 1
ATOM 728 O O . THR A 1 92 ? 4.073 2.833 3.329 1.00 96.19 92 THR A O 1
ATOM 731 N N . CYS A 1 93 ? 5.652 1.249 3.368 1.00 94.75 93 CYS A N 1
ATOM 732 C CA . CYS A 1 93 ? 5.604 1.032 4.816 1.00 94.75 93 CYS A CA 1
ATOM 733 C C . CYS A 1 93 ? 5.987 2.264 5.645 1.00 94.75 93 CYS A C 1
ATOM 735 O O . CYS A 1 93 ? 5.487 2.418 6.756 1.00 94.75 93 CYS A O 1
ATOM 737 N N . LEU A 1 94 ? 6.857 3.134 5.127 1.00 96.25 94 LEU A N 1
ATOM 738 C CA . LEU A 1 94 ? 7.245 4.378 5.798 1.00 96.25 94 LEU A CA 1
ATOM 739 C C . LEU A 1 94 ? 6.223 5.507 5.618 1.00 96.25 94 LEU A C 1
ATOM 741 O O . LEU A 1 94 ? 6.190 6.435 6.423 1.00 96.25 94 LEU A O 1
ATOM 745 N N . THR A 1 95 ? 5.421 5.466 4.554 1.00 96.62 95 THR A N 1
ATOM 746 C CA . THR A 1 95 ? 4.565 6.594 4.153 1.00 96.62 95 THR A CA 1
ATOM 747 C C . THR A 1 95 ? 3.085 6.366 4.420 1.00 96.62 95 THR A C 1
ATOM 749 O O . THR A 1 95 ? 2.383 7.334 4.725 1.00 96.62 95 THR A O 1
ATOM 752 N N . PHE A 1 96 ? 2.604 5.128 4.319 1.00 96.94 96 PHE A N 1
ATOM 753 C CA . PHE A 1 96 ? 1.204 4.784 4.538 1.00 96.94 96 PHE A CA 1
ATOM 754 C C . PHE A 1 96 ? 0.916 4.520 6.011 1.00 96.94 96 PHE A C 1
ATOM 756 O O . PHE A 1 96 ? 1.711 3.941 6.747 1.00 96.94 96 PHE A O 1
ATOM 763 N N . GLU A 1 97 ? -0.276 4.921 6.437 1.00 94.94 97 GLU A N 1
ATOM 764 C CA . GLU A 1 97 ? -0.808 4.575 7.750 1.00 94.94 97 GLU A CA 1
ATOM 765 C C . GLU A 1 97 ? -1.644 3.292 7.663 1.00 94.94 97 GLU A C 1
ATOM 767 O O . GLU A 1 97 ? -2.248 3.003 6.630 1.00 94.94 97 GLU A O 1
ATOM 772 N N . GLY A 1 98 ? -1.699 2.530 8.758 1.00 91.56 98 GLY A N 1
ATOM 773 C CA . GLY A 1 98 ? -2.487 1.298 8.855 1.00 91.56 98 GLY A CA 1
ATOM 774 C C . GLY A 1 98 ? -1.632 0.033 8.906 1.00 91.56 98 GLY A C 1
ATOM 775 O O . GLY A 1 98 ? -0.488 0.041 9.358 1.00 91.56 98 GLY A O 1
ATOM 776 N N . SER A 1 99 ? -2.224 -1.085 8.507 1.00 92.75 99 SER A N 1
ATOM 777 C CA . SER A 1 99 ? -1.574 -2.380 8.346 1.00 92.75 99 SER A CA 1
ATOM 778 C C . SER A 1 99 ? -1.920 -2.934 6.965 1.00 92.75 99 SER A C 1
ATOM 780 O O . SER A 1 99 ? -3.101 -2.947 6.617 1.00 92.75 99 SER A O 1
ATOM 782 N N . PRO A 1 100 ? -0.935 -3.409 6.187 1.00 87.06 100 PRO A N 1
ATOM 783 C CA . PRO A 1 100 ? -1.181 -3.941 4.850 1.00 87.06 100 PRO A CA 1
ATOM 784 C C . PRO A 1 100 ? -1.409 -5.456 4.836 1.00 87.06 100 PRO A C 1
ATOM 786 O O . PRO A 1 100 ? -1.516 -6.056 3.772 1.00 87.06 100 PRO A O 1
ATOM 789 N N . SER A 1 101 ? -1.368 -6.104 6.003 1.00 90.75 101 SER A N 1
ATOM 790 C CA . SER A 1 101 ? -1.357 -7.559 6.109 1.00 90.75 101 SER A CA 1
ATOM 791 C C . SER A 1 101 ? -2.333 -8.032 7.183 1.00 90.75 101 SER A C 1
ATOM 793 O O . SER A 1 101 ? -2.236 -7.566 8.327 1.00 90.75 101 SER A O 1
ATOM 795 N N . PRO A 1 102 ? -3.189 -9.022 6.867 1.00 93.19 102 PRO A N 1
ATOM 796 C CA . PRO A 1 102 ? -4.046 -9.681 7.849 1.00 93.19 102 PRO A CA 1
ATOM 797 C C . PRO A 1 102 ? -3.257 -10.230 9.038 1.00 93.19 102 PRO A C 1
ATOM 799 O O . PRO A 1 102 ? -3.691 -10.113 10.182 1.00 93.19 102 PRO A O 1
ATOM 802 N N . LEU A 1 103 ? -2.051 -10.753 8.787 1.00 93.81 103 LEU A N 1
ATOM 803 C CA . LEU A 1 103 ? -1.166 -11.272 9.831 1.00 93.81 103 LEU A CA 1
ATOM 804 C C . LEU A 1 103 ? -0.679 -10.166 10.772 1.00 93.81 103 LEU A C 1
ATOM 806 O O . LEU A 1 103 ? -0.552 -10.390 11.973 1.00 93.81 103 LEU A O 1
ATOM 810 N N . GLY A 1 104 ? -0.452 -8.959 10.246 1.00 92.12 104 GLY A N 1
ATOM 811 C CA . GLY A 1 104 ? -0.079 -7.800 11.055 1.00 92.12 104 GLY A CA 1
ATOM 812 C C . GLY A 1 104 ? -1.187 -7.388 12.027 1.00 92.12 104 GLY A C 1
ATOM 813 O O . GLY A 1 104 ? -0.906 -7.048 13.175 1.00 92.12 104 GLY A O 1
ATOM 814 N N . VAL A 1 105 ? -2.450 -7.462 11.599 1.00 94.00 105 VAL A N 1
ATOM 815 C CA . VAL A 1 105 ? -3.610 -7.183 12.463 1.00 94.00 105 VAL A CA 1
ATOM 816 C C . VAL A 1 105 ? -3.854 -8.331 13.441 1.00 94.00 105 VAL A C 1
ATOM 818 O O . VAL A 1 105 ? -4.118 -8.090 14.617 1.00 94.00 105 VAL A O 1
ATOM 821 N N . PHE A 1 106 ? -3.696 -9.577 12.995 1.00 95.56 106 PHE A N 1
ATOM 822 C CA . PHE A 1 106 ? -3.804 -10.752 13.856 1.00 95.56 106 PHE A CA 1
ATOM 823 C C . PHE A 1 106 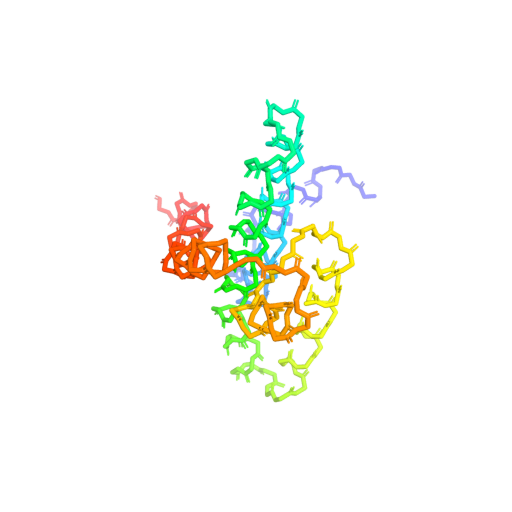? -2.773 -10.724 14.991 1.00 95.56 106 PHE A C 1
ATOM 825 O O . PHE A 1 106 ? -3.120 -10.960 16.145 1.00 95.56 106 PHE A O 1
ATOM 832 N N . ALA A 1 107 ? -1.530 -10.332 14.703 1.00 95.50 107 ALA A N 1
ATOM 833 C CA . ALA A 1 107 ? -0.505 -10.156 15.726 1.00 95.50 107 ALA A CA 1
ATOM 834 C C . ALA A 1 107 ? -0.900 -9.106 16.782 1.00 95.50 107 ALA A C 1
ATOM 836 O O . ALA A 1 107 ? -0.626 -9.299 17.965 1.00 95.50 107 ALA A O 1
ATOM 837 N N . LYS A 1 108 ? -1.576 -8.018 16.385 1.00 93.44 108 LYS A N 1
ATOM 838 C CA . LYS A 1 108 ? -2.105 -7.007 17.321 1.00 93.44 108 LYS A CA 1
ATOM 839 C C . LYS A 1 108 ? -3.244 -7.552 18.180 1.00 93.44 108 LYS A C 1
ATOM 841 O O . LYS A 1 108 ? -3.294 -7.261 19.370 1.00 93.44 108 LYS A O 1
ATOM 846 N N . TYR A 1 109 ? -4.114 -8.382 17.605 1.00 96.38 109 TYR A N 1
ATOM 847 C CA . TYR A 1 109 ? -5.168 -9.074 18.351 1.00 96.38 109 TYR A CA 1
ATOM 848 C C . TYR A 1 109 ? -4.589 -10.016 19.415 1.00 96.38 109 TYR A C 1
ATOM 850 O O . TYR A 1 109 ? -4.985 -9.942 20.574 1.00 96.38 109 TYR A O 1
ATOM 858 N N . VAL A 1 110 ? -3.591 -10.833 19.058 1.00 96.88 110 VAL A N 1
ATOM 859 C CA . VAL A 1 110 ? -2.915 -11.740 20.006 1.00 96.88 110 VAL A CA 1
ATOM 860 C C . VAL A 1 110 ? -2.247 -10.971 21.155 1.00 96.88 110 VAL A C 1
ATOM 862 O O . VAL A 1 110 ? -2.213 -11.455 22.282 1.00 96.88 110 VAL A O 1
ATOM 865 N N . LYS A 1 111 ? -1.759 -9.753 20.896 1.00 96.62 111 LYS A N 1
ATOM 866 C CA . LYS A 1 111 ? -1.190 -8.854 21.915 1.00 96.62 111 LYS A CA 1
ATOM 867 C C . LYS A 1 111 ? -2.234 -8.101 22.751 1.00 96.62 111 LYS A C 1
ATOM 869 O O . LYS A 1 111 ? -1.853 -7.357 23.647 1.00 96.62 111 LYS A O 1
ATOM 874 N N . GLY A 1 112 ? -3.527 -8.248 22.459 1.00 95.06 112 GLY A N 1
ATOM 875 C CA . GLY A 1 112 ? -4.599 -7.503 23.126 1.00 95.06 112 GLY A CA 1
ATOM 876 C C . GLY A 1 112 ? -4.697 -6.025 22.722 1.00 95.06 112 GLY A C 1
ATOM 877 O O . GLY A 1 112 ? -5.426 -5.268 23.355 1.00 95.06 112 GLY A O 1
ATOM 878 N N . GLU A 1 113 ? -3.995 -5.598 21.666 1.00 93.88 113 GLU A N 1
ATOM 879 C CA . GLU A 1 113 ? -4.029 -4.219 21.146 1.00 93.88 113 GLU A CA 1
ATOM 880 C C . GLU A 1 113 ? -5.247 -3.964 20.238 1.00 93.88 113 GLU A C 1
ATOM 882 O O . GLU A 1 113 ? -5.530 -2.827 19.857 1.00 93.88 113 GLU A O 1
ATOM 887 N N . GLU A 1 114 ? -5.955 -5.027 19.850 1.00 93.44 114 GLU A N 1
ATOM 888 C CA . GLU A 1 114 ? -7.067 -4.999 18.905 1.00 93.44 114 GLU A CA 1
ATOM 889 C C . GLU A 1 114 ? -8.192 -5.934 19.370 1.00 93.44 114 GLU A C 1
ATOM 891 O O . GLU A 1 114 ? -7.925 -7.009 19.904 1.00 93.44 114 GLU A O 1
ATOM 896 N N . SER A 1 115 ? -9.456 -5.560 19.151 1.00 95.69 115 SER A N 1
ATOM 897 C CA . SER A 1 115 ? -10.600 -6.431 19.460 1.00 95.69 115 SER A CA 1
ATOM 898 C C . SER A 1 115 ? -10.878 -7.433 18.334 1.00 95.69 115 SER A C 1
ATOM 900 O O . SER A 1 115 ? -10.567 -7.173 17.171 1.00 95.69 115 SER A O 1
ATOM 902 N N . LEU A 1 116 ? -11.528 -8.562 18.652 1.00 96.06 116 LEU A N 1
ATOM 903 C CA . LEU A 1 116 ? -11.879 -9.587 17.656 1.00 96.06 116 LEU A CA 1
ATOM 904 C C . LEU A 1 116 ? -12.731 -9.010 16.515 1.00 96.06 116 LEU A C 1
ATOM 906 O O . LEU A 1 116 ? -12.452 -9.249 15.343 1.00 96.06 116 LEU A O 1
ATOM 910 N N . THR A 1 117 ? -13.736 -8.195 16.843 1.00 95.50 117 THR A N 1
ATOM 911 C CA . THR A 1 117 ? -14.584 -7.538 15.840 1.00 95.50 117 THR A CA 1
ATOM 912 C C . THR A 1 117 ? -13.759 -6.661 14.904 1.00 95.50 117 THR A C 1
ATOM 914 O O . THR A 1 117 ? -13.938 -6.701 13.689 1.00 95.50 117 THR A O 1
ATOM 917 N N . ARG A 1 118 ? -12.817 -5.885 15.450 1.00 94.88 118 ARG A N 1
ATOM 918 C CA . ARG A 1 118 ? -11.989 -4.984 14.649 1.00 94.88 118 ARG A CA 1
ATOM 919 C C . ARG A 1 118 ? -10.973 -5.743 13.805 1.00 94.88 118 ARG A C 1
ATOM 921 O O . ARG A 1 118 ? -10.770 -5.358 12.658 1.00 94.88 118 ARG A O 1
ATOM 928 N N . LEU A 1 119 ? -10.422 -6.848 14.308 1.00 96.06 119 LEU A N 1
ATOM 929 C CA . LEU A 1 119 ? -9.634 -7.792 13.515 1.00 96.06 119 LEU A CA 1
ATOM 930 C C . LEU A 1 119 ? -10.425 -8.267 12.289 1.00 96.06 119 LEU A C 1
ATOM 932 O O . LEU A 1 119 ? -9.959 -8.083 11.168 1.00 96.06 119 LEU A O 1
ATOM 936 N N . VAL A 1 120 ? -11.624 -8.825 12.489 1.00 97.44 120 VAL A N 1
ATOM 937 C CA . VAL A 1 120 ? -12.444 -9.374 11.395 1.00 97.44 120 VAL A CA 1
ATOM 938 C C . VAL A 1 120 ? -12.739 -8.306 10.343 1.00 97.44 120 VAL A C 1
ATOM 940 O O . VAL A 1 120 ? -12.500 -8.530 9.158 1.00 97.44 120 VAL A O 1
ATOM 943 N N . VAL A 1 121 ? -13.185 -7.118 10.761 1.00 96.88 121 VAL A N 1
ATOM 944 C CA . VAL A 1 121 ? -13.510 -6.026 9.829 1.00 96.88 121 VAL A CA 1
ATOM 945 C C . VAL A 1 121 ? -12.275 -5.564 9.051 1.00 96.88 121 VAL A C 1
ATOM 947 O O . VAL A 1 121 ? -12.350 -5.394 7.835 1.00 96.88 121 VAL A O 1
ATOM 950 N N . ARG A 1 122 ? -11.123 -5.397 9.714 1.00 96.81 122 ARG A N 1
ATOM 951 C CA . ARG A 1 122 ? -9.874 -5.001 9.043 1.00 96.81 122 ARG A CA 1
ATOM 952 C C . ARG A 1 122 ? -9.440 -6.047 8.017 1.00 96.81 122 ARG A C 1
ATOM 954 O O . ARG A 1 122 ? -9.138 -5.678 6.889 1.00 96.81 122 ARG A O 1
ATOM 961 N N . VAL A 1 123 ? -9.491 -7.336 8.357 1.00 97.19 123 VAL A N 1
ATOM 962 C CA . VAL A 1 123 ? -9.142 -8.428 7.429 1.00 97.19 123 VAL A CA 1
ATOM 963 C C . VAL A 1 123 ? -10.067 -8.449 6.212 1.00 97.19 123 VAL A C 1
ATOM 965 O O . VAL A 1 123 ? -9.585 -8.569 5.085 1.00 97.19 123 VAL A O 1
ATOM 968 N N . VAL A 1 124 ? -11.379 -8.281 6.406 1.00 97.50 124 VAL A N 1
ATOM 969 C CA . VAL A 1 124 ? -12.339 -8.184 5.293 1.00 97.50 124 VAL A CA 1
ATOM 970 C C . VAL A 1 124 ? -11.980 -7.014 4.378 1.00 97.50 124 VAL A C 1
ATOM 972 O O . VAL A 1 124 ? -11.910 -7.181 3.164 1.00 97.50 124 VAL A O 1
ATOM 975 N N . ILE A 1 125 ? -11.678 -5.847 4.943 1.00 97.50 125 ILE A N 1
ATOM 976 C CA . ILE A 1 125 ? -11.353 -4.643 4.169 1.00 97.50 125 ILE A CA 1
ATOM 977 C C . ILE A 1 125 ? -10.038 -4.790 3.396 1.00 97.50 125 ILE A C 1
ATOM 979 O O . ILE A 1 125 ? -9.984 -4.435 2.219 1.00 97.50 125 ILE A O 1
ATOM 983 N N . GLN A 1 126 ? -9.004 -5.366 4.010 1.00 97.31 126 GLN A N 1
ATOM 984 C CA . GLN A 1 126 ? -7.742 -5.682 3.332 1.00 97.31 126 GLN A CA 1
ATOM 985 C C . GLN A 1 126 ? -7.950 -6.704 2.203 1.00 97.31 126 GLN A C 1
ATOM 987 O O . GLN A 1 126 ? -7.361 -6.577 1.132 1.00 97.31 126 GLN A O 1
ATOM 992 N N . THR A 1 127 ? -8.834 -7.684 2.406 1.00 96.38 127 THR A N 1
ATOM 993 C CA . THR A 1 127 ? -9.185 -8.685 1.388 1.00 96.38 127 THR A CA 1
ATOM 994 C C . THR A 1 127 ? -9.902 -8.037 0.202 1.00 96.38 127 THR A C 1
ATOM 996 O O . THR A 1 127 ? -9.540 -8.277 -0.948 1.00 96.38 127 THR A O 1
ATOM 999 N N . VAL A 1 128 ? -10.873 -7.155 0.459 1.00 97.31 128 VAL A N 1
ATOM 1000 C CA . VAL A 1 128 ? -11.561 -6.387 -0.593 1.00 97.31 128 VAL A CA 1
ATOM 1001 C C . VAL A 1 128 ? -10.571 -5.507 -1.361 1.00 97.31 128 VAL A C 1
ATOM 1003 O O . VAL A 1 128 ? -10.610 -5.478 -2.590 1.00 97.31 128 VAL A O 1
ATOM 1006 N N . ALA A 1 129 ? -9.647 -4.837 -0.667 1.00 97.44 129 ALA A N 1
ATOM 1007 C CA . ALA A 1 129 ? -8.582 -4.064 -1.302 1.00 97.44 129 ALA A CA 1
ATOM 1008 C C . ALA A 1 129 ? -7.698 -4.929 -2.214 1.00 97.44 129 ALA A C 1
ATOM 1010 O O . ALA A 1 129 ? -7.394 -4.522 -3.332 1.00 97.44 129 ALA A O 1
ATOM 1011 N N . ALA A 1 130 ? -7.337 -6.139 -1.781 1.00 95.94 130 ALA A N 1
ATOM 1012 C CA . ALA A 1 130 ? -6.554 -7.068 -2.592 1.00 95.94 130 ALA A CA 1
ATOM 1013 C C . ALA A 1 130 ? -7.283 -7.471 -3.886 1.00 95.94 130 ALA A C 1
ATOM 1015 O O . ALA A 1 130 ? -6.670 -7.490 -4.949 1.00 95.94 130 ALA A O 1
ATOM 1016 N N . PHE A 1 131 ? -8.595 -7.726 -3.841 1.00 95.19 131 PHE A N 1
ATOM 1017 C CA . PHE A 1 131 ? -9.375 -8.001 -5.056 1.00 95.19 131 PHE A CA 1
ATOM 1018 C C . PHE A 1 131 ? -9.502 -6.775 -5.971 1.00 95.19 131 PHE A C 1
ATOM 1020 O O . PHE A 1 131 ? -9.488 -6.901 -7.198 1.00 95.19 131 PHE A O 1
ATOM 1027 N N . LEU A 1 132 ? -9.606 -5.575 -5.395 1.00 97.00 132 LEU A N 1
ATOM 1028 C CA . LEU A 1 132 ? -9.695 -4.329 -6.156 1.00 97.00 132 LEU A CA 1
ATOM 1029 C C . LEU A 1 132 ? -8.350 -3.856 -6.719 1.00 97.00 132 LEU A C 1
ATOM 1031 O O . LEU A 1 132 ? -8.349 -3.031 -7.635 1.00 97.00 132 LEU A O 1
ATOM 1035 N N . SER A 1 133 ? -7.217 -4.393 -6.256 1.00 96.38 133 SER A N 1
ATOM 1036 C CA . SER A 1 133 ? -5.900 -4.002 -6.773 1.00 96.38 133 SER A CA 1
ATOM 1037 C C . SER A 1 133 ? -5.760 -4.312 -8.262 1.00 96.38 133 SER A C 1
ATOM 1039 O O . SER A 1 133 ? -5.217 -3.498 -9.004 1.00 96.38 133 SER A O 1
ATOM 1041 N N . PHE A 1 134 ? -6.356 -5.413 -8.734 1.00 92.38 134 PHE A N 1
ATOM 1042 C CA . PHE A 1 134 ? -6.419 -5.723 -10.162 1.00 92.38 134 PHE A CA 1
ATOM 1043 C C . PHE A 1 134 ? -7.145 -4.633 -10.957 1.00 92.38 134 PHE A C 1
ATOM 1045 O O . PHE A 1 134 ? -6.694 -4.238 -12.027 1.00 92.38 134 PHE A O 1
ATOM 1052 N N . ARG A 1 135 ? -8.264 -4.114 -10.434 1.00 93.25 135 ARG A N 1
ATOM 1053 C CA . ARG A 1 135 ? -9.032 -3.051 -11.100 1.00 93.25 135 ARG A CA 1
ATOM 1054 C C . ARG A 1 135 ? -8.244 -1.748 -11.162 1.00 93.25 135 ARG A C 1
ATOM 1056 O O . ARG A 1 135 ? -8.309 -1.069 -12.180 1.00 93.25 135 ARG A O 1
ATOM 1063 N N . LEU A 1 136 ? -7.483 -1.427 -10.114 1.00 92.88 136 LEU A N 1
ATOM 1064 C CA . LEU A 1 136 ? -6.580 -0.277 -10.113 1.00 92.88 136 LEU A CA 1
ATOM 1065 C C . LEU A 1 136 ? -5.483 -0.428 -11.173 1.00 92.88 136 LEU A C 1
ATOM 1067 O O . LEU A 1 136 ? -5.262 0.493 -11.953 1.00 92.88 136 LEU A O 1
ATOM 1071 N N . VAL A 1 137 ? -4.825 -1.587 -11.234 1.00 90.44 137 VAL A N 1
ATOM 1072 C CA . VAL A 1 137 ? -3.781 -1.836 -12.236 1.00 90.44 137 VAL A CA 1
ATOM 1073 C C . VAL A 1 137 ? -4.355 -1.812 -13.651 1.00 90.44 137 VAL A C 1
ATOM 1075 O O . VAL A 1 137 ? -3.792 -1.157 -14.521 1.00 90.44 137 VAL A O 1
ATOM 1078 N N . TYR A 1 138 ? -5.516 -2.430 -13.871 1.00 87.31 138 TYR A N 1
ATOM 1079 C CA . TYR A 1 138 ? -6.206 -2.386 -15.158 1.00 87.31 138 TYR A CA 1
ATOM 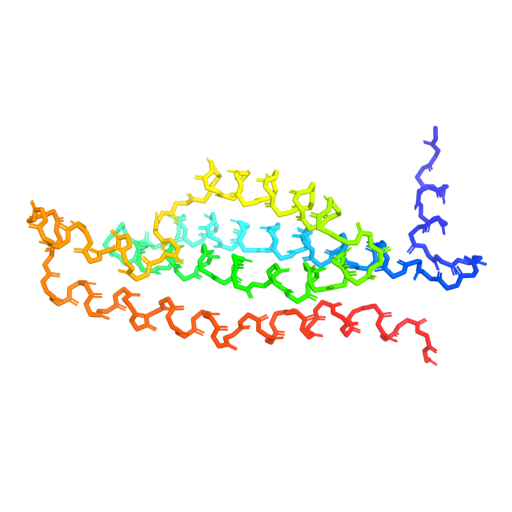1080 C C . TYR A 1 138 ? -6.577 -0.957 -15.573 1.00 87.31 138 TYR A C 1
ATOM 1082 O O . TYR A 1 138 ? -6.407 -0.596 -16.733 1.00 87.31 138 TYR A O 1
ATOM 1090 N N . LEU A 1 139 ? -7.038 -0.123 -14.634 1.00 88.31 139 LEU A N 1
ATOM 1091 C CA . LEU A 1 139 ? -7.294 1.293 -14.893 1.00 88.31 139 LEU A CA 1
ATOM 1092 C C . LEU A 1 139 ? -6.010 2.006 -15.336 1.00 88.31 139 LEU A C 1
ATOM 1094 O O . LEU A 1 139 ? -6.034 2.728 -16.329 1.00 88.31 139 LEU A O 1
ATOM 1098 N N . ILE A 1 140 ? -4.891 1.770 -14.646 1.00 86.62 140 ILE A N 1
ATOM 1099 C CA . ILE A 1 140 ? -3.595 2.356 -15.007 1.00 86.62 140 ILE A CA 1
ATOM 1100 C C . ILE A 1 140 ? -3.168 1.923 -16.412 1.00 86.62 140 ILE A C 1
ATOM 1102 O O . ILE A 1 140 ? -2.889 2.782 -17.244 1.00 86.62 140 ILE A O 1
ATOM 1106 N N . TRP A 1 141 ? -3.213 0.625 -16.710 1.00 80.94 141 TRP A N 1
ATOM 1107 C CA . TRP A 1 141 ? -2.910 0.116 -18.047 1.00 80.94 141 TRP A CA 1
ATOM 1108 C C . TRP A 1 141 ? -3.846 0.679 -19.112 1.00 80.94 141 TRP A C 1
ATOM 1110 O O . TRP A 1 141 ? -3.400 1.022 -20.199 1.00 80.94 141 TRP A O 1
ATOM 1120 N N . SER A 1 142 ? -5.138 0.840 -18.818 1.00 77.81 142 SER A N 1
ATOM 1121 C CA . SER A 1 142 ? -6.079 1.413 -19.784 1.00 77.81 142 SER A CA 1
ATOM 1122 C C . SER A 1 142 ? -5.735 2.861 -20.150 1.00 77.81 142 SER A C 1
ATOM 1124 O O . SER A 1 142 ? -5.932 3.255 -21.295 1.00 77.81 142 SER A O 1
ATOM 1126 N N . MET A 1 143 ? -5.146 3.636 -19.232 1.00 72.62 143 MET A N 1
ATOM 1127 C CA . MET A 1 143 ? -4.666 4.989 -19.536 1.00 72.62 143 MET A CA 1
ATOM 1128 C C . MET A 1 143 ? -3.440 4.992 -20.464 1.00 72.62 143 MET A C 1
ATOM 1130 O O . MET A 1 143 ? -3.240 5.965 -21.189 1.00 72.62 143 MET A O 1
ATOM 1134 N N . GLU A 1 144 ? -2.639 3.922 -20.460 1.00 61.41 144 GLU A N 1
ATOM 1135 C CA . GLU A 1 144 ? -1.544 3.721 -21.419 1.00 61.41 144 GLU A CA 1
ATOM 1136 C C . GLU A 1 144 ? -2.069 3.215 -22.775 1.00 61.41 144 GLU A C 1
ATOM 1138 O O . GLU A 1 144 ? -1.667 3.722 -23.820 1.00 61.41 144 GLU A O 1
ATOM 1143 N N . VAL A 1 145 ? -3.014 2.266 -22.773 1.00 49.09 145 VAL A N 1
ATOM 1144 C CA . VAL A 1 145 ? -3.536 1.603 -23.985 1.00 49.09 145 VAL A CA 1
ATOM 1145 C C . VAL A 1 145 ? -4.413 2.525 -24.843 1.00 49.09 145 VAL A C 1
ATOM 1147 O O . VAL A 1 145 ? -4.314 2.484 -26.066 1.00 49.09 145 VAL A O 1
ATOM 1150 N N . TRP A 1 146 ? -5.215 3.416 -24.246 1.00 40.00 146 TRP A N 1
ATOM 1151 C CA . TRP A 1 146 ? -6.083 4.358 -24.984 1.00 40.00 146 TRP A CA 1
ATOM 1152 C C . TRP A 1 146 ? -5.332 5.441 -25.784 1.00 40.00 146 TRP A C 1
ATOM 1154 O O . TRP A 1 146 ? -5.959 6.296 -26.405 1.00 40.00 146 TRP A O 1
ATOM 1164 N N . ARG A 1 147 ? -3.995 5.440 -25.773 1.00 40.78 147 ARG A N 1
ATOM 1165 C CA . ARG A 1 147 ? -3.163 6.376 -26.544 1.00 40.78 147 ARG A CA 1
ATOM 1166 C C . ARG A 1 147 ? -2.640 5.818 -27.871 1.00 40.78 147 ARG A C 1
ATOM 1168 O O . ARG A 1 147 ? -2.028 6.582 -28.613 1.00 40.78 147 ARG A O 1
ATOM 1175 N N . HIS A 1 148 ? -2.882 4.538 -28.166 1.00 36.75 148 HIS A N 1
ATOM 1176 C CA . HIS A 1 148 ? -2.374 3.847 -29.362 1.00 36.75 148 HIS A CA 1
ATOM 1177 C C . HIS A 1 148 ? -3.469 3.357 -30.332 1.00 36.75 148 HIS A C 1
ATOM 1179 O O . HIS A 1 148 ? -3.176 2.594 -31.250 1.00 36.75 148 HIS A O 1
ATOM 1185 N N . SER A 1 149 ? -4.713 3.805 -30.153 1.00 33.81 149 SER A N 1
ATOM 1186 C CA . SER A 1 149 ? -5.856 3.584 -31.056 1.00 33.81 149 SER A CA 1
ATOM 1187 C C . SER A 1 149 ? -6.446 4.914 -31.490 1.00 33.81 149 SER A C 1
ATOM 1189 O O . SER A 1 149 ? -6.759 5.059 -32.688 1.00 33.81 149 SER A O 1
#